Protein AF-A0A921LMD3-F1 (afdb_monomer_lite)

Sequence (130 aa):
INRGDYKKSENEITEALKAGKYVYDTGRVIYENDSPRPSNIIRKYIIDKNTNILKMDNIKGSVDLLNDLEVNSADKDGLLKEIDDMKQAGNEVSVTSVLNRYDKDNNLVSQTVGIRNETTGKKVYRDFTI

Structure (mmCIF, N/CA/C/O backbone):
data_AF-A0A921LMD3-F1
#
_entry.id   AF-A0A921LMD3-F1
#
loop_
_atom_site.group_PDB
_atom_site.id
_atom_site.type_symbol
_atom_site.label_atom_id
_atom_site.label_alt_id
_atom_site.label_comp_id
_atom_site.label_asym_id
_atom_site.label_entity_id
_atom_site.label_seq_id
_atom_site.pdbx_PDB_ins_code
_atom_site.Cartn_x
_atom_site.Cartn_y
_atom_site.Cartn_z
_atom_site.occupancy
_atom_site.B_iso_or_equiv
_atom_site.auth_seq_id
_atom_site.auth_comp_id
_atom_site.auth_asym_id
_atom_site.auth_atom_id
_atom_site.pdbx_PDB_model_num
ATOM 1 N N . ILE A 1 1 ? -13.262 1.585 -1.195 1.00 64.50 1 ILE A N 1
ATOM 2 C CA . ILE A 1 1 ? -12.127 1.550 -2.142 1.00 64.50 1 ILE A CA 1
ATOM 3 C C . ILE A 1 1 ? -11.166 2.667 -1.783 1.00 64.50 1 ILE A C 1
ATOM 5 O O . ILE A 1 1 ? -11.517 3.834 -1.956 1.00 64.50 1 ILE A O 1
ATOM 9 N N . ASN A 1 2 ? -9.988 2.311 -1.273 1.00 71.38 2 ASN A N 1
ATOM 10 C CA . ASN A 1 2 ? -8.856 3.203 -1.029 1.00 71.38 2 ASN A CA 1
ATOM 11 C C . ASN A 1 2 ? -8.285 3.743 -2.350 1.00 71.38 2 ASN A C 1
ATOM 13 O O . ASN A 1 2 ? -7.234 3.334 -2.832 1.00 71.38 2 ASN A O 1
ATOM 17 N N . ARG A 1 3 ? -9.012 4.682 -2.968 1.00 81.38 3 ARG A N 1
ATOM 18 C CA . ARG A 1 3 ? -8.673 5.242 -4.289 1.00 81.38 3 ARG A CA 1
ATOM 19 C C . ARG A 1 3 ? -7.307 5.937 -4.315 1.00 81.38 3 ARG A C 1
ATOM 21 O O . ARG A 1 3 ? -6.704 6.016 -5.376 1.00 81.38 3 ARG A O 1
ATOM 28 N N . GLY A 1 4 ? -6.832 6.430 -3.168 1.00 89.25 4 GLY A N 1
ATOM 29 C CA . GLY A 1 4 ? -5.582 7.183 -3.059 1.00 89.25 4 GLY A CA 1
ATOM 30 C C . GLY A 1 4 ? -4.352 6.376 -3.476 1.00 89.25 4 GLY A C 1
ATOM 31 O O . GLY A 1 4 ? -3.637 6.793 -4.3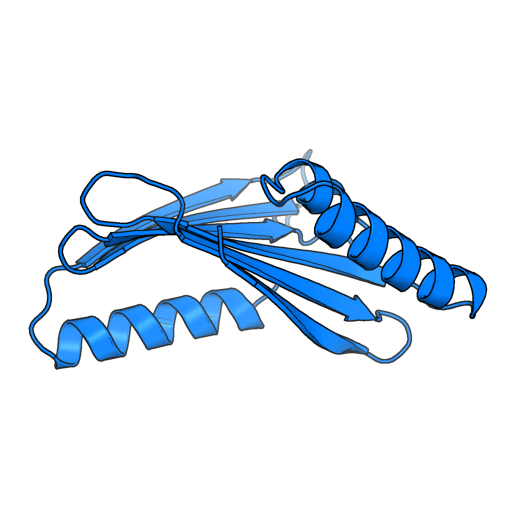82 1.00 89.25 4 GLY A O 1
ATOM 32 N N . ASP A 1 5 ? -4.120 5.212 -2.866 1.00 93.50 5 ASP A N 1
ATOM 33 C CA . ASP A 1 5 ? -2.915 4.417 -3.166 1.00 93.50 5 ASP A CA 1
ATOM 34 C C . ASP A 1 5 ? -3.007 3.728 -4.515 1.00 93.50 5 ASP A C 1
ATOM 36 O O . ASP A 1 5 ? -2.016 3.658 -5.241 1.00 93.50 5 ASP A O 1
ATOM 40 N N . TYR A 1 6 ? -4.214 3.306 -4.901 1.00 93.31 6 TYR A N 1
ATOM 41 C CA . TYR A 1 6 ? -4.443 2.831 -6.256 1.00 93.31 6 TYR A CA 1
ATOM 42 C C . TYR A 1 6 ? -4.037 3.904 -7.272 1.00 93.31 6 TYR A C 1
ATOM 44 O O . TYR A 1 6 ? -3.242 3.626 -8.169 1.00 93.31 6 TYR A O 1
ATOM 52 N N . LYS A 1 7 ? -4.470 5.159 -7.079 1.00 94.81 7 LYS A N 1
ATOM 53 C CA . LYS A 1 7 ? -4.096 6.263 -7.968 1.00 94.81 7 LYS A CA 1
ATOM 54 C C . LYS A 1 7 ? -2.594 6.551 -7.957 1.00 94.81 7 LYS A C 1
ATOM 56 O O . LYS A 1 7 ? -2.024 6.820 -9.010 1.00 94.81 7 LYS A O 1
ATOM 61 N N . LYS A 1 8 ? -1.934 6.457 -6.800 1.00 95.00 8 LYS A N 1
ATOM 62 C CA . LYS A 1 8 ? -0.469 6.573 -6.718 1.00 95.00 8 LYS A CA 1
ATOM 63 C C . LYS A 1 8 ? 0.229 5.508 -7.567 1.00 95.00 8 LYS A C 1
ATOM 65 O O . LYS A 1 8 ? 1.112 5.862 -8.340 1.00 95.00 8 LYS A O 1
ATOM 70 N N . SER A 1 9 ? -0.213 4.249 -7.492 1.00 96.00 9 SER A N 1
ATOM 71 C CA . SER A 1 9 ? 0.345 3.177 -8.332 1.00 96.00 9 SER A CA 1
ATOM 72 C C . SER A 1 9 ? 0.074 3.389 -9.830 1.00 96.00 9 SER A C 1
ATOM 74 O O . SER A 1 9 ? 0.964 3.165 -10.643 1.00 96.00 9 SER A O 1
ATOM 76 N N . GLU A 1 10 ? -1.102 3.905 -10.219 1.00 96.81 10 GLU A N 1
ATOM 77 C CA . GLU A 1 10 ? -1.367 4.280 -11.620 1.00 96.81 10 GLU A CA 1
ATOM 78 C C . GLU A 1 10 ? -0.430 5.385 -12.116 1.00 96.81 10 GLU A C 1
ATOM 80 O O . GLU A 1 10 ? 0.051 5.330 -13.248 1.00 96.81 10 GLU A O 1
ATOM 85 N N . ASN A 1 11 ? -0.181 6.399 -11.283 1.00 97.75 11 ASN A N 1
ATOM 86 C CA . ASN A 1 11 ? 0.707 7.501 -11.637 1.00 97.75 11 ASN A CA 1
ATOM 87 C C . ASN A 1 11 ? 2.152 7.006 -11.787 1.00 97.75 11 ASN A C 1
ATOM 89 O O . ASN A 1 11 ? 2.808 7.363 -12.758 1.00 97.75 11 ASN A O 1
ATOM 93 N N . GLU A 1 12 ? 2.623 6.137 -10.889 1.00 97.69 12 GLU A N 1
ATOM 94 C CA . GLU A 1 12 ? 3.948 5.514 -10.994 1.00 97.69 12 GLU A CA 1
ATOM 95 C C . GLU A 1 12 ? 4.108 4.717 -12.299 1.00 97.69 12 GLU A C 1
ATOM 97 O O . GLU A 1 12 ? 5.088 4.898 -13.022 1.00 97.69 12 GLU A O 1
ATOM 102 N N . ILE A 1 13 ? 3.114 3.892 -12.641 1.00 98.00 13 ILE A N 1
ATOM 103 C CA . ILE A 1 13 ? 3.076 3.151 -13.910 1.00 98.00 13 ILE A CA 1
ATOM 104 C C . ILE A 1 13 ? 3.090 4.109 -15.107 1.00 98.00 13 ILE A C 1
ATOM 106 O O . ILE A 1 13 ? 3.819 3.889 -16.072 1.00 98.00 13 ILE A O 1
ATOM 110 N N . THR A 1 14 ? 2.311 5.189 -15.042 1.00 98.25 14 THR A N 1
ATOM 111 C CA . THR A 1 14 ? 2.229 6.188 -16.116 1.00 98.25 14 THR A CA 1
ATOM 112 C C . THR A 1 14 ? 3.579 6.860 -16.357 1.00 98.25 14 THR A C 1
ATOM 114 O O . THR A 1 14 ? 4.010 6.974 -17.503 1.00 98.25 14 THR A O 1
ATOM 117 N N . GLU A 1 15 ? 4.270 7.280 -15.296 1.00 98.31 15 GLU A N 1
ATOM 118 C CA . GLU A 1 15 ? 5.599 7.889 -15.412 1.00 98.31 15 GLU A CA 1
ATOM 119 C C . GLU A 1 15 ? 6.649 6.887 -15.915 1.00 98.31 15 GLU A C 1
ATOM 121 O O . GLU A 1 15 ? 7.495 7.244 -16.735 1.00 98.31 15 GLU A O 1
ATOM 126 N N . ALA A 1 16 ? 6.561 5.613 -15.518 1.00 98.06 16 ALA A N 1
ATOM 127 C CA . ALA A 1 16 ? 7.428 4.564 -16.051 1.00 98.06 16 ALA A CA 1
ATOM 128 C C . ALA A 1 16 ? 7.232 4.356 -17.563 1.00 98.06 16 ALA A C 1
ATOM 130 O O . ALA A 1 16 ? 8.212 4.317 -18.309 1.00 98.06 16 ALA A O 1
ATOM 131 N N . LEU A 1 17 ? 5.982 4.288 -18.030 1.00 98.00 17 LEU A N 1
ATOM 132 C CA . LEU A 1 17 ? 5.668 4.173 -19.458 1.00 98.00 17 LEU A CA 1
ATOM 133 C C . LEU A 1 17 ? 6.163 5.391 -20.252 1.00 98.00 17 LEU A C 1
ATOM 135 O O . LEU A 1 17 ? 6.753 5.224 -21.318 1.00 98.00 17 LEU A O 1
ATOM 139 N N . LYS A 1 18 ? 5.993 6.614 -19.724 1.00 98.31 18 LYS A N 1
ATOM 140 C CA . LYS A 1 18 ? 6.532 7.845 -20.339 1.00 98.31 18 LYS A CA 1
ATOM 141 C C . LYS A 1 18 ? 8.056 7.827 -20.458 1.00 98.31 18 LYS A C 1
ATOM 143 O O . LYS A 1 18 ? 8.595 8.364 -21.420 1.00 98.31 18 LYS A O 1
ATOM 148 N N . ALA A 1 19 ? 8.741 7.198 -19.505 1.00 98.00 19 ALA A N 1
ATOM 149 C CA . ALA A 1 19 ? 10.187 7.003 -19.531 1.00 98.00 19 ALA A CA 1
ATOM 150 C C . ALA A 1 19 ? 10.642 5.848 -20.453 1.00 98.00 19 ALA A C 1
ATOM 152 O O . ALA A 1 19 ? 11.829 5.531 -20.479 1.00 98.00 19 ALA A O 1
ATOM 153 N N . GLY A 1 20 ? 9.729 5.208 -21.195 1.00 98.00 20 GLY A N 1
ATOM 154 C CA . GLY A 1 20 ? 10.044 4.119 -22.125 1.00 98.00 20 GLY A CA 1
ATOM 155 C C . GLY A 1 20 ? 10.303 2.767 -21.454 1.00 98.00 20 GLY A C 1
ATOM 156 O O . GLY A 1 20 ? 10.903 1.888 -22.072 1.00 98.00 20 GLY A O 1
ATOM 157 N N . LYS A 1 21 ? 9.880 2.596 -20.196 1.00 98.00 21 LYS A N 1
ATOM 158 C CA . LYS A 1 21 ? 10.071 1.356 -19.432 1.00 98.00 21 LYS A CA 1
ATOM 159 C C . LYS A 1 21 ? 9.046 0.294 -19.802 1.00 98.00 21 LYS A C 1
ATOM 161 O O . LYS A 1 21 ? 7.919 0.604 -20.194 1.00 98.00 21 LYS A O 1
ATOM 166 N N . TYR A 1 22 ? 9.409 -0.967 -19.588 1.00 96.56 22 TYR A N 1
ATOM 167 C CA . TYR A 1 22 ? 8.476 -2.078 -19.753 1.00 96.56 22 TYR A CA 1
ATOM 168 C C . TYR A 1 22 ? 7.660 -2.274 -18.480 1.00 96.56 22 TYR A C 1
ATOM 170 O O . TYR A 1 22 ? 8.223 -2.432 -17.392 1.00 96.56 22 TYR A O 1
ATOM 178 N N . VAL A 1 23 ? 6.332 -2.296 -18.633 1.00 98.00 23 VAL A N 1
ATOM 179 C CA . VAL A 1 23 ? 5.394 -2.477 -17.524 1.00 98.00 23 VAL A CA 1
ATOM 180 C C . VAL A 1 23 ? 4.506 -3.696 -17.744 1.00 98.00 23 VAL A C 1
ATOM 182 O O . VAL A 1 23 ? 3.911 -3.861 -18.806 1.00 98.00 23 VAL A O 1
ATOM 185 N N . TYR A 1 24 ? 4.380 -4.518 -16.705 1.00 97.81 24 TYR A N 1
ATOM 186 C CA . TYR A 1 24 ? 3.331 -5.528 -16.570 1.00 97.81 24 TYR A CA 1
ATOM 187 C C . TYR A 1 24 ? 2.459 -5.169 -15.369 1.00 97.81 24 TYR A C 1
ATOM 189 O O . TYR A 1 24 ? 2.997 -4.839 -14.317 1.00 97.81 24 TYR A O 1
ATOM 197 N N . ASP A 1 25 ? 1.138 -5.243 -15.499 1.00 97.81 25 ASP A N 1
ATOM 198 C CA . ASP A 1 25 ? 0.195 -4.893 -14.435 1.00 97.81 25 ASP A CA 1
ATOM 199 C C . ASP A 1 25 ? -0.940 -5.914 -14.377 1.00 97.81 25 ASP A C 1
ATOM 201 O O . ASP A 1 25 ? -1.539 -6.276 -15.391 1.00 97.81 25 ASP A O 1
ATOM 205 N N . THR A 1 26 ? -1.225 -6.402 -13.178 1.00 97.19 26 THR A N 1
ATOM 206 C CA . THR A 1 26 ? -2.312 -7.333 -12.906 1.00 97.19 26 THR A CA 1
ATOM 207 C C . THR A 1 26 ? -2.905 -7.037 -11.538 1.00 97.19 26 THR A C 1
ATOM 209 O O . THR A 1 26 ? -2.232 -6.545 -10.632 1.00 97.19 26 THR A O 1
ATOM 212 N N . GLY A 1 27 ? -4.183 -7.343 -11.356 1.00 95.00 27 GLY A N 1
ATOM 213 C CA . GLY A 1 27 ? -4.855 -7.098 -10.094 1.00 95.00 27 GLY A CA 1
ATOM 214 C C . GLY A 1 27 ? -5.979 -8.081 -9.841 1.00 95.00 27 GLY A C 1
ATOM 215 O O . GLY A 1 27 ? -6.629 -8.570 -10.763 1.00 95.00 27 GLY A O 1
ATOM 216 N N . ARG A 1 28 ? -6.216 -8.343 -8.562 1.00 95.19 28 ARG A N 1
ATOM 217 C CA . ARG A 1 28 ? -7.342 -9.113 -8.059 1.00 95.19 28 ARG A CA 1
ATOM 218 C C . ARG A 1 28 ? -8.177 -8.226 -7.152 1.00 95.19 28 ARG A C 1
ATOM 220 O O . ARG A 1 28 ? -7.659 -7.599 -6.230 1.00 95.19 28 ARG A O 1
ATOM 227 N N . VAL A 1 29 ? -9.476 -8.210 -7.407 1.00 94.56 29 VAL A N 1
ATOM 228 C CA . VAL A 1 29 ? -10.474 -7.566 -6.554 1.00 94.56 29 VAL A CA 1
ATOM 229 C C . VAL A 1 29 ? -11.200 -8.666 -5.787 1.00 94.56 29 VAL A C 1
ATOM 231 O O . VAL A 1 29 ? -11.596 -9.670 -6.377 1.00 94.56 29 VAL A O 1
ATOM 234 N N . ILE A 1 30 ? -11.325 -8.504 -4.475 1.00 94.31 30 ILE A N 1
ATOM 235 C CA . ILE A 1 30 ? -11.898 -9.496 -3.567 1.00 94.31 30 ILE A CA 1
ATOM 236 C C . ILE A 1 30 ? -13.153 -8.892 -2.941 1.00 94.31 30 ILE A C 1
ATOM 238 O O . ILE A 1 30 ? -13.137 -7.756 -2.464 1.00 94.31 30 ILE A O 1
ATOM 242 N N . TYR A 1 31 ? -14.235 -9.662 -2.970 1.00 93.62 31 TYR A N 1
ATOM 243 C CA . TYR A 1 31 ? -15.517 -9.336 -2.358 1.00 93.62 31 TYR A CA 1
ATOM 244 C C . TYR A 1 31 ? -15.797 -10.368 -1.271 1.00 93.62 31 TYR A C 1
ATOM 246 O O . TYR A 1 31 ? -15.532 -11.555 -1.464 1.00 93.62 31 TYR A O 1
ATOM 254 N N . GLU A 1 32 ? -16.319 -9.910 -0.141 1.00 89.38 32 GLU A N 1
ATOM 255 C CA . GLU A 1 32 ? -16.797 -10.777 0.931 1.00 89.38 32 GLU A CA 1
ATOM 256 C C . GLU A 1 32 ? -18.318 -10.822 0.910 1.00 89.38 32 GLU A C 1
ATOM 258 O O . GLU A 1 32 ? -18.976 -9.779 0.837 1.00 89.38 32 GLU A O 1
ATOM 263 N N . ASN A 1 33 ? -18.861 -12.039 1.003 1.00 86.94 33 ASN A N 1
ATOM 264 C CA . ASN A 1 33 ? -20.293 -12.315 0.889 1.00 86.94 33 ASN A CA 1
ATOM 265 C C . ASN A 1 33 ? -20.878 -11.715 -0.408 1.00 86.94 33 ASN A C 1
ATOM 267 O O . ASN A 1 33 ? -20.178 -11.568 -1.410 1.00 86.94 33 ASN A O 1
ATOM 271 N N . ASP A 1 34 ? -22.147 -11.311 -0.368 1.00 87.62 34 ASP A N 1
ATOM 272 C CA . ASP A 1 34 ? -22.841 -10.639 -1.472 1.00 87.62 34 ASP A CA 1
ATOM 273 C C . ASP A 1 34 ? -22.630 -9.110 -1.461 1.00 87.62 34 ASP A C 1
ATOM 275 O O . ASP A 1 34 ? -23.480 -8.339 -1.914 1.00 87.62 34 ASP A O 1
ATOM 279 N N . SER A 1 35 ? -21.510 -8.633 -0.901 1.00 87.25 35 SER A N 1
ATOM 280 C CA . SER A 1 35 ? -21.231 -7.198 -0.829 1.00 87.25 35 SER A CA 1
ATOM 281 C C . SER A 1 35 ? -21.055 -6.603 -2.233 1.00 87.25 35 SER A C 1
ATOM 283 O O . SER A 1 35 ? -20.193 -7.056 -2.988 1.00 87.25 35 SER A O 1
ATOM 285 N N . PRO A 1 36 ? -21.750 -5.500 -2.577 1.00 87.75 36 PRO A N 1
ATOM 286 C CA . PRO A 1 36 ? -21.519 -4.784 -3.833 1.00 87.75 36 PRO A CA 1
ATOM 287 C C . PRO A 1 36 ? -20.196 -3.997 -3.827 1.00 87.75 36 PRO A C 1
ATOM 289 O O . PRO A 1 36 ? -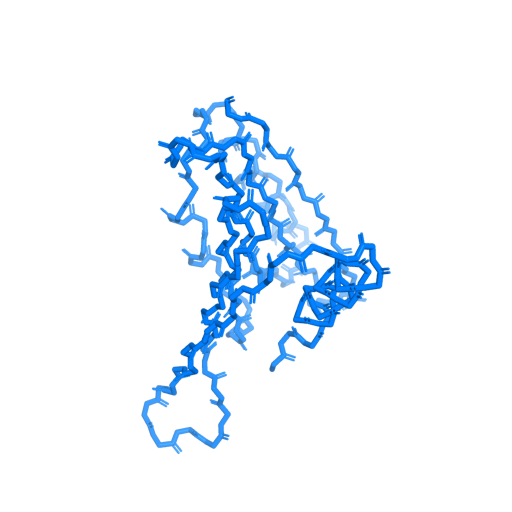19.822 -3.383 -4.828 1.00 87.75 36 PRO A O 1
ATOM 292 N N . ARG A 1 37 ? -19.493 -3.952 -2.687 1.00 89.00 37 ARG A N 1
ATOM 293 C CA . ARG A 1 37 ? -18.239 -3.218 -2.503 1.00 89.00 37 ARG A CA 1
ATOM 294 C C . ARG A 1 37 ? -17.104 -4.201 -2.207 1.00 89.00 37 ARG A C 1
ATOM 296 O O . ARG A 1 37 ? -17.272 -5.034 -1.316 1.00 89.00 37 ARG A O 1
ATOM 303 N N . PRO A 1 38 ? -15.946 -4.088 -2.879 1.00 92.31 38 PRO A N 1
ATOM 304 C CA . PRO A 1 38 ? -14.845 -5.005 -2.624 1.00 92.31 38 PRO A CA 1
ATOM 305 C C . PRO A 1 38 ? -14.249 -4.763 -1.240 1.00 92.31 38 PRO A C 1
ATOM 307 O O . PRO A 1 38 ? -13.996 -3.605 -0.878 1.00 92.31 38 PRO A O 1
ATOM 310 N N . SER A 1 39 ? -13.993 -5.841 -0.500 1.00 93.19 39 SER A N 1
ATOM 311 C CA . SER A 1 39 ? -13.296 -5.787 0.785 1.00 93.19 39 SER A CA 1
ATOM 312 C C . SER A 1 39 ? -11.814 -5.509 0.570 1.00 93.19 39 SER A C 1
ATOM 314 O O . SER A 1 39 ? -11.267 -4.606 1.191 1.00 93.19 39 SER A O 1
ATOM 316 N N . ASN A 1 40 ? -11.198 -6.167 -0.413 1.00 94.44 40 ASN A N 1
ATOM 317 C CA . ASN A 1 40 ? -9.760 -6.085 -0.642 1.00 94.44 40 ASN A CA 1
ATOM 318 C C . ASN A 1 40 ? -9.408 -5.928 -2.124 1.00 94.44 40 ASN A C 1
ATOM 320 O O . ASN A 1 40 ? -10.133 -6.370 -3.021 1.00 94.44 40 ASN A O 1
ATOM 324 N N . ILE A 1 41 ? -8.271 -5.292 -2.396 1.00 95.31 41 ILE A N 1
ATOM 325 C CA . ILE A 1 41 ? -7.672 -5.227 -3.733 1.00 95.31 41 ILE A CA 1
ATOM 326 C C . ILE A 1 41 ? -6.188 -5.553 -3.608 1.00 95.31 41 ILE A C 1
ATOM 328 O O . ILE A 1 41 ? -5.485 -4.952 -2.801 1.00 95.31 41 ILE A O 1
ATOM 332 N N . ILE A 1 42 ? -5.706 -6.467 -4.443 1.00 96.56 42 ILE A N 1
ATOM 333 C CA . ILE A 1 42 ? -4.290 -6.819 -4.549 1.00 96.56 42 ILE A CA 1
ATOM 334 C C . ILE A 1 42 ? -3.852 -6.496 -5.973 1.00 96.56 42 ILE A C 1
ATOM 336 O O . ILE A 1 42 ? -4.366 -7.089 -6.917 1.00 96.56 42 ILE A O 1
ATOM 340 N N . ARG A 1 43 ? -2.920 -5.562 -6.146 1.00 97.19 43 ARG A N 1
ATOM 341 C CA . ARG A 1 43 ? -2.341 -5.190 -7.442 1.00 97.19 43 ARG A CA 1
ATOM 342 C C . ARG A 1 43 ? -0.873 -5.584 -7.465 1.00 97.19 43 ARG A C 1
ATOM 344 O O . ARG A 1 43 ? -0.131 -5.232 -6.555 1.00 97.19 43 ARG A O 1
ATOM 351 N N . LYS A 1 44 ? -0.450 -6.276 -8.514 1.00 98.25 44 LYS A N 1
ATOM 352 C CA . LYS A 1 44 ? 0.951 -6.568 -8.802 1.00 98.25 44 LYS A CA 1
ATOM 353 C C . LYS A 1 44 ? 1.341 -5.841 -10.079 1.00 98.25 44 LYS A C 1
ATOM 355 O O . LYS A 1 44 ? 0.752 -6.095 -11.125 1.00 98.25 44 LYS A O 1
ATOM 360 N N . TYR A 1 45 ? 2.364 -5.001 -10.003 1.00 98.38 45 TYR A N 1
ATOM 361 C CA . TYR A 1 45 ? 2.922 -4.329 -11.169 1.00 98.38 45 TYR A CA 1
ATOM 362 C C . TYR A 1 45 ? 4.443 -4.443 -11.193 1.00 98.38 45 TYR A C 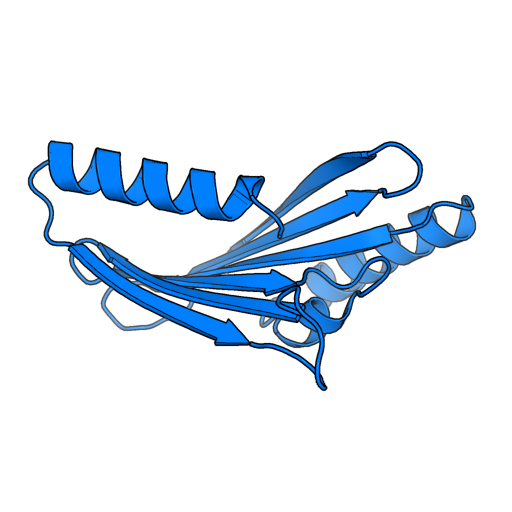1
ATOM 364 O O . TYR A 1 45 ? 5.107 -4.375 -10.161 1.00 98.38 45 TYR A O 1
ATOM 372 N N . ILE A 1 46 ? 4.998 -4.658 -12.380 1.00 98.19 46 ILE A N 1
ATOM 373 C CA . ILE A 1 46 ? 6.427 -4.863 -12.611 1.00 98.19 46 ILE A CA 1
ATOM 374 C C . ILE A 1 46 ? 6.916 -3.737 -13.510 1.00 98.19 46 ILE A C 1
ATOM 376 O O . ILE A 1 46 ? 6.332 -3.527 -14.569 1.00 98.19 46 ILE A O 1
ATOM 380 N N . ILE A 1 47 ? 7.980 -3.045 -13.103 1.00 97.94 47 ILE A N 1
ATOM 381 C CA . ILE A 1 47 ? 8.625 -1.974 -13.875 1.00 97.94 47 ILE A CA 1
ATOM 382 C C . ILE A 1 47 ? 10.099 -2.345 -14.046 1.00 97.94 47 ILE A C 1
ATOM 384 O O . ILE A 1 47 ? 10.831 -2.412 -13.057 1.00 97.94 47 ILE A O 1
ATOM 388 N N . ASP A 1 48 ? 10.533 -2.607 -15.283 1.00 93.94 48 ASP A N 1
ATOM 389 C CA . ASP A 1 48 ? 11.907 -3.035 -15.613 1.00 93.94 48 ASP A CA 1
ATOM 390 C C . ASP A 1 48 ? 12.441 -4.134 -14.671 1.00 93.94 48 ASP A C 1
ATOM 392 O O . ASP A 1 48 ? 13.553 -4.055 -14.152 1.00 93.94 48 ASP A O 1
ATOM 396 N N . LYS A 1 49 ? 11.621 -5.172 -14.455 1.00 95.06 49 LYS A N 1
ATOM 397 C CA . LYS A 1 49 ? 11.862 -6.341 -13.578 1.00 95.06 49 LYS A CA 1
ATOM 398 C C . LYS A 1 49 ? 11.697 -6.113 -12.072 1.00 95.06 49 LYS A C 1
ATOM 400 O O . LYS A 1 49 ? 11.571 -7.100 -11.357 1.00 95.06 49 LYS A O 1
ATOM 405 N N . ASN A 1 50 ? 11.612 -4.875 -11.589 1.00 97.25 50 ASN A N 1
ATOM 406 C CA . ASN A 1 50 ? 11.304 -4.621 -10.179 1.00 97.25 50 ASN A CA 1
ATOM 407 C C . ASN A 1 50 ? 9.818 -4.870 -9.928 1.00 97.25 50 ASN A C 1
ATOM 409 O O . ASN A 1 50 ? 8.963 -4.269 -10.589 1.00 97.25 50 ASN A O 1
ATOM 413 N N . THR A 1 51 ? 9.511 -5.768 -8.996 1.00 98.38 51 THR A N 1
ATOM 414 C CA . THR A 1 51 ? 8.133 -6.159 -8.690 1.00 98.38 51 THR A CA 1
ATOM 415 C C . THR A 1 51 ? 7.581 -5.294 -7.568 1.00 98.38 51 THR A C 1
ATOM 417 O O . THR A 1 51 ? 8.237 -5.059 -6.564 1.00 98.38 51 THR A O 1
ATOM 420 N N . ASN A 1 52 ? 6.340 -4.848 -7.710 1.00 98.38 52 ASN A N 1
ATOM 421 C CA . ASN A 1 52 ? 5.618 -4.106 -6.690 1.00 98.38 52 ASN A CA 1
ATOM 422 C C . ASN A 1 52 ? 4.295 -4.820 -6.419 1.00 98.38 52 ASN A C 1
ATOM 424 O O . ASN A 1 52 ? 3.581 -5.181 -7.359 1.00 98.38 52 ASN A O 1
ATOM 428 N N . ILE A 1 53 ? 3.968 -5.029 -5.147 1.00 98.25 53 ILE A N 1
ATOM 429 C CA . ILE A 1 53 ? 2.712 -5.642 -4.709 1.00 98.25 53 ILE A CA 1
ATOM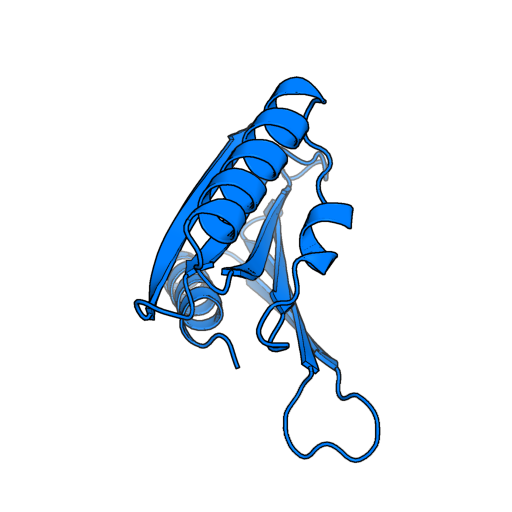 430 C C . ILE A 1 53 ? 2.016 -4.664 -3.770 1.00 98.25 53 ILE A C 1
ATOM 432 O O . ILE A 1 53 ? 2.453 -4.454 -2.644 1.00 98.25 53 ILE A O 1
ATOM 436 N N . LEU A 1 54 ? 0.921 -4.071 -4.237 1.00 97.94 54 LEU A N 1
ATOM 437 C CA . LEU A 1 54 ? 0.054 -3.200 -3.455 1.00 97.94 54 LEU A CA 1
ATOM 438 C C . LEU A 1 54 ? -1.156 -3.998 -2.968 1.00 97.94 54 LEU A C 1
ATOM 440 O O . LEU A 1 54 ? -2.011 -4.382 -3.769 1.00 97.94 54 LEU A O 1
ATOM 444 N N . LYS A 1 55 ? -1.257 -4.198 -1.658 1.00 97.44 55 LYS A N 1
ATOM 445 C CA . LYS A 1 55 ? -2.465 -4.692 -0.993 1.00 97.44 55 LYS A CA 1
ATOM 446 C C . LYS A 1 55 ? -3.228 -3.504 -0.418 1.00 97.44 55 LYS A C 1
ATOM 448 O O . LYS A 1 55 ? -2.629 -2.609 0.172 1.00 97.44 55 LYS A O 1
ATOM 453 N N . MET A 1 56 ? -4.538 -3.473 -0.612 1.00 96.38 56 MET A N 1
ATOM 454 C CA . MET A 1 56 ? -5.428 -2.448 -0.073 1.00 96.38 56 MET A CA 1
ATOM 455 C C . MET A 1 56 ? -6.609 -3.100 0.618 1.00 96.38 56 MET A C 1
ATOM 457 O O . MET A 1 56 ? -7.288 -3.933 0.013 1.00 96.38 56 MET A O 1
ATOM 461 N N . ASP A 1 57 ? -6.885 -2.614 1.819 1.00 95.62 57 ASP A N 1
ATOM 462 C CA . ASP A 1 57 ? -8.024 -3.006 2.633 1.00 95.62 57 ASP A CA 1
ATOM 463 C C . ASP A 1 57 ? -9.057 -1.864 2.651 1.00 95.62 57 ASP A C 1
ATOM 465 O O . ASP A 1 57 ? -8.729 -0.671 2.764 1.00 95.62 57 ASP A O 1
ATOM 469 N N . ASN A 1 58 ? -10.319 -2.224 2.432 1.00 92.75 58 ASN A N 1
ATOM 470 C CA . ASN A 1 58 ? -11.468 -1.322 2.440 1.00 92.75 58 ASN A CA 1
ATOM 471 C C . ASN A 1 58 ? -12.369 -1.513 3.662 1.00 92.75 58 ASN A C 1
ATOM 473 O O . ASN A 1 58 ? -13.414 -0.855 3.729 1.00 92.75 58 ASN A O 1
ATOM 477 N N . ILE A 1 59 ? -11.995 -2.389 4.590 1.00 92.38 59 ILE A N 1
ATOM 478 C CA . ILE A 1 59 ? -12.692 -2.613 5.848 1.00 92.38 59 ILE A CA 1
ATOM 479 C C . ILE A 1 59 ? -12.264 -1.518 6.827 1.00 92.38 59 ILE A C 1
ATOM 481 O O . ILE A 1 59 ? -11.097 -1.362 7.182 1.00 92.38 59 ILE A O 1
ATOM 485 N N . LYS A 1 60 ? -13.234 -0.705 7.241 1.00 92.25 60 LYS A N 1
ATOM 486 C CA . LYS A 1 60 ? -13.010 0.380 8.196 1.00 92.25 60 LYS A CA 1
ATOM 487 C C . LYS A 1 60 ? -12.653 -0.205 9.568 1.00 92.25 60 LYS A C 1
ATOM 489 O O . LYS A 1 60 ? -13.310 -1.13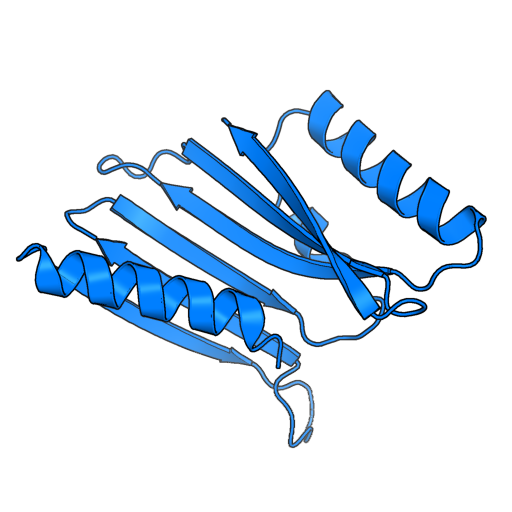9 10.016 1.00 92.25 60 LYS A O 1
ATOM 494 N N . GLY A 1 61 ? -11.626 0.342 10.213 1.00 94.31 61 GLY A N 1
ATOM 495 C CA . GLY A 1 61 ? -11.109 -0.127 11.500 1.00 94.31 61 GLY A CA 1
ATOM 496 C C . GLY A 1 61 ? -10.218 -1.371 11.411 1.00 94.31 61 GLY A C 1
ATOM 497 O O . GLY A 1 61 ? -9.684 -1.801 12.432 1.00 94.31 61 GLY A O 1
ATOM 498 N N . SER A 1 62 ? -10.043 -1.948 10.217 1.00 95.38 62 SER A N 1
ATOM 499 C CA . SER A 1 62 ? -9.185 -3.117 10.028 1.00 95.38 62 SER A CA 1
ATOM 500 C C . SER A 1 62 ? -7.714 -2.747 10.161 1.00 95.38 62 SER A C 1
ATOM 502 O O . SER A 1 62 ? -7.271 -1.707 9.668 1.00 95.38 62 SER A O 1
ATOM 504 N N . VAL A 1 63 ? -6.945 -3.623 10.803 1.00 96.56 63 VAL A N 1
ATOM 505 C CA . VAL A 1 63 ? -5.480 -3.547 10.876 1.00 96.56 63 VAL A CA 1
ATOM 506 C C . VAL A 1 63 ? -4.815 -4.817 10.334 1.00 96.56 63 VAL A C 1
ATOM 508 O O . VAL A 1 63 ? -3.620 -5.022 10.531 1.00 96.56 63 VAL A O 1
ATOM 511 N N . ASP A 1 64 ? -5.567 -5.664 9.628 1.00 95.75 64 ASP A N 1
ATOM 512 C CA . ASP A 1 64 ? -5.152 -7.030 9.280 1.00 95.75 64 ASP A CA 1
ATOM 513 C C . ASP A 1 64 ? -3.930 -7.078 8.361 1.00 95.75 64 ASP A C 1
ATOM 515 O O . ASP A 1 64 ? -3.124 -8.006 8.440 1.00 95.75 64 ASP A O 1
ATOM 519 N N . LEU A 1 65 ? -3.733 -6.041 7.542 1.00 96.56 65 LEU A N 1
ATOM 520 C CA . LEU A 1 65 ? -2.558 -5.919 6.679 1.00 96.56 65 LEU A CA 1
ATOM 521 C C . LEU A 1 65 ? -1.230 -5.839 7.455 1.00 96.56 65 LEU A C 1
ATOM 523 O O . LEU A 1 65 ? -0.179 -6.074 6.866 1.00 96.56 65 LEU A O 1
ATOM 527 N N . LEU A 1 66 ? -1.237 -5.557 8.764 1.00 95.50 66 LEU A N 1
ATOM 528 C CA . LEU A 1 66 ? -0.020 -5.609 9.590 1.00 95.50 66 LEU A CA 1
ATOM 529 C C . LEU A 1 66 ? 0.563 -7.024 9.704 1.00 95.50 66 LEU A C 1
ATOM 531 O O . LEU A 1 66 ? 1.752 -7.184 9.993 1.00 95.50 66 LEU A O 1
ATOM 535 N N . ASN A 1 67 ? -0.254 -8.054 9.467 1.00 93.69 67 ASN A N 1
ATOM 536 C CA . ASN A 1 67 ? 0.203 -9.441 9.450 1.00 93.69 67 ASN A CA 1
ATOM 537 C C . ASN A 1 67 ? 1.129 -9.736 8.260 1.00 93.69 67 ASN A C 1
ATOM 539 O O . ASN A 1 67 ? 1.929 -10.662 8.341 1.00 93.69 67 ASN A O 1
ATOM 543 N N . ASP A 1 68 ? 1.066 -8.925 7.200 1.00 91.06 68 ASP A N 1
ATOM 544 C CA . ASP A 1 68 ? 1.896 -9.052 5.997 1.00 91.06 68 ASP A CA 1
ATOM 545 C C . ASP A 1 68 ? 3.250 -8.321 6.101 1.00 91.06 68 ASP A C 1
ATOM 547 O O . ASP A 1 68 ? 3.989 -8.226 5.116 1.00 91.06 68 ASP A O 1
ATOM 551 N N . LEU A 1 69 ? 3.567 -7.740 7.262 1.00 95.00 69 LEU A N 1
ATOM 552 C CA . LEU A 1 69 ? 4.834 -7.043 7.468 1.00 95.00 69 LEU A CA 1
ATOM 553 C C . LEU A 1 69 ? 5.964 -8.030 7.760 1.00 95.00 69 LEU A C 1
ATOM 555 O O . LEU A 1 69 ? 5.896 -8.803 8.718 1.00 95.00 69 LEU A O 1
ATOM 559 N N . GLU A 1 70 ? 7.020 -7.920 6.962 1.00 95.12 70 GLU A N 1
ATOM 560 C CA . GLU A 1 70 ? 8.270 -8.682 7.033 1.00 95.12 70 GLU A CA 1
ATOM 561 C C . GLU A 1 70 ? 9.428 -7.823 7.586 1.00 95.12 70 GLU A C 1
ATOM 563 O O . GLU A 1 70 ? 10.599 -8.160 7.442 1.00 95.12 70 GLU A O 1
ATOM 568 N N . VAL A 1 71 ? 9.105 -6.697 8.230 1.00 93.69 71 VAL A N 1
ATOM 569 C CA . VAL A 1 71 ? 10.076 -5.800 8.876 1.00 93.69 71 VAL A CA 1
ATOM 570 C C . VAL A 1 71 ? 10.638 -6.406 10.166 1.00 93.69 71 VAL A C 1
ATOM 572 O O . VAL A 1 71 ? 10.057 -7.324 10.752 1.00 93.69 71 VAL A O 1
ATOM 575 N N . ASN A 1 72 ? 11.762 -5.865 10.644 1.00 94.50 72 ASN A N 1
ATOM 576 C CA . ASN A 1 72 ? 12.337 -6.282 11.923 1.00 94.50 72 ASN A CA 1
ATOM 577 C C . ASN A 1 72 ? 11.361 -6.038 13.097 1.00 94.50 72 ASN A C 1
ATOM 579 O O . ASN A 1 72 ? 10.435 -5.227 13.018 1.00 94.50 72 ASN A O 1
ATOM 583 N N . SER A 1 73 ? 11.575 -6.741 14.213 1.00 93.94 73 SER A N 1
ATOM 584 C CA . SER A 1 73 ? 10.660 -6.687 15.359 1.00 93.94 73 SER A CA 1
ATOM 585 C C . SER A 1 73 ? 10.533 -5.289 15.963 1.00 93.94 73 SER A C 1
ATOM 587 O O . SER A 1 73 ? 9.436 -4.905 16.341 1.00 93.94 73 SER A O 1
ATOM 589 N N . ALA A 1 74 ? 11.614 -4.506 16.011 1.00 95.06 74 ALA A N 1
ATOM 590 C CA . ALA A 1 74 ? 11.585 -3.165 16.590 1.00 95.06 74 ALA A CA 1
ATOM 591 C C . ALA A 1 74 ? 10.693 -2.209 15.780 1.00 95.06 74 ALA A C 1
ATOM 593 O O . ALA A 1 74 ? 9.893 -1.474 16.359 1.00 95.06 74 ALA A O 1
ATOM 594 N N . ASP A 1 75 ? 10.785 -2.260 14.452 1.00 96.31 75 ASP A N 1
ATOM 595 C CA . ASP A 1 75 ? 9.942 -1.479 13.547 1.00 96.31 75 ASP A CA 1
ATOM 596 C C . ASP A 1 75 ? 8.473 -1.900 13.643 1.00 96.31 75 ASP A C 1
ATOM 598 O O . ASP A 1 75 ? 7.575 -1.053 13.712 1.00 96.31 75 ASP A O 1
ATOM 602 N N . LYS A 1 76 ? 8.222 -3.213 13.705 1.00 95.12 76 LYS A N 1
ATOM 603 C CA . LYS A 1 76 ? 6.871 -3.758 13.867 1.00 95.12 76 LYS A CA 1
ATOM 604 C C . LYS A 1 76 ? 6.252 -3.345 15.203 1.00 95.12 76 LYS A C 1
ATOM 606 O O . LYS A 1 76 ? 5.123 -2.858 15.219 1.00 95.12 76 LYS A O 1
ATOM 611 N N . ASP A 1 77 ? 6.991 -3.489 16.299 1.00 95.94 77 ASP A N 1
ATOM 612 C CA . ASP A 1 77 ? 6.546 -3.122 17.645 1.00 95.94 77 ASP A CA 1
ATOM 613 C C . ASP A 1 77 ? 6.307 -1.611 17.755 1.00 95.94 77 ASP A C 1
ATOM 615 O O . ASP A 1 77 ? 5.313 -1.177 18.340 1.00 95.94 77 ASP A O 1
ATOM 619 N N . GLY A 1 78 ? 7.173 -0.799 17.140 1.00 96.88 78 GLY A N 1
ATOM 620 C CA . GLY A 1 78 ? 7.007 0.651 17.067 1.00 96.88 78 GLY A CA 1
ATOM 621 C C . GLY A 1 78 ? 5.721 1.059 16.346 1.00 96.88 78 GLY A C 1
ATOM 622 O O . GLY A 1 78 ? 4.969 1.898 16.847 1.00 96.88 78 GLY A O 1
ATOM 623 N N . LEU A 1 79 ? 5.430 0.431 15.205 1.00 97.12 79 LEU A N 1
ATOM 624 C CA . LEU A 1 79 ? 4.201 0.670 14.448 1.00 97.12 79 LEU A CA 1
ATOM 625 C C . LEU A 1 79 ? 2.945 0.224 15.210 1.00 97.12 79 LEU A C 1
ATOM 627 O O . LEU A 1 79 ? 1.947 0.947 15.226 1.00 97.12 79 LEU A O 1
ATOM 631 N N . LEU A 1 80 ? 2.985 -0.950 15.846 1.00 96.38 80 LEU A N 1
ATOM 632 C CA . LEU A 1 80 ? 1.878 -1.448 16.666 1.00 96.38 80 LEU A CA 1
ATOM 633 C C . LEU A 1 80 ? 1.589 -0.499 17.828 1.00 96.38 80 LEU A C 1
ATOM 635 O O . LEU A 1 80 ? 0.436 -0.127 18.040 1.00 96.38 80 LEU A O 1
ATOM 639 N N . LYS A 1 81 ? 2.639 -0.036 18.512 1.00 97.44 81 LYS A N 1
ATOM 640 C CA . LYS A 1 81 ? 2.513 0.942 19.590 1.00 97.44 81 LYS A CA 1
ATOM 641 C C . LYS A 1 81 ? 1.902 2.254 19.105 1.00 97.44 81 LYS A C 1
ATOM 643 O O . LYS A 1 81 ? 1.000 2.763 19.755 1.00 97.44 81 LYS A O 1
ATOM 648 N N . GLU A 1 82 ? 2.335 2.782 17.958 1.00 96.81 82 GLU A N 1
ATOM 649 C CA . GLU A 1 82 ? 1.743 3.999 17.383 1.00 96.81 82 GLU A CA 1
ATOM 650 C C . GLU A 1 82 ? 0.232 3.839 17.155 1.00 96.81 82 GLU A C 1
ATOM 652 O O . GLU A 1 82 ? -0.558 4.711 17.523 1.00 96.81 82 GLU A O 1
ATOM 657 N N . ILE A 1 83 ? -0.181 2.717 16.562 1.00 96.88 83 ILE A N 1
ATOM 658 C CA . ILE A 1 83 ? -1.594 2.431 16.291 1.00 96.88 83 ILE A CA 1
ATOM 659 C C . ILE A 1 83 ? -2.385 2.295 17.598 1.00 96.88 83 ILE A C 1
ATOM 661 O O . ILE A 1 83 ? -3.502 2.811 17.690 1.00 96.88 83 ILE A O 1
ATOM 665 N N . ASP A 1 84 ? -1.820 1.639 18.609 1.00 97.12 84 ASP A N 1
ATOM 666 C CA . ASP A 1 84 ? -2.452 1.489 19.918 1.00 97.12 84 ASP A CA 1
ATOM 667 C C . ASP A 1 84 ? -2.565 2.822 20.661 1.00 97.12 84 ASP A C 1
ATOM 669 O O . ASP A 1 84 ? -3.632 3.121 21.196 1.00 97.12 84 ASP A O 1
ATOM 673 N N . ASP A 1 85 ? -1.537 3.671 20.626 1.00 97.75 85 ASP A N 1
ATOM 674 C CA . ASP A 1 85 ? -1.570 5.017 21.206 1.00 97.75 85 ASP A CA 1
ATOM 675 C C . ASP A 1 85 ? -2.675 5.865 20.544 1.00 97.75 85 ASP A C 1
ATOM 677 O O . ASP A 1 85 ? -3.453 6.548 21.220 1.00 97.75 85 ASP A O 1
ATOM 681 N N . MET A 1 86 ? -2.824 5.774 19.216 1.00 96.25 86 MET A N 1
ATOM 682 C CA . MET A 1 86 ? -3.916 6.438 18.494 1.00 96.25 86 MET A CA 1
ATOM 683 C C . MET A 1 86 ? -5.297 5.934 18.938 1.00 96.25 86 MET A C 1
ATOM 685 O O . MET A 1 86 ? -6.212 6.748 19.113 1.00 96.25 86 MET A O 1
ATOM 689 N N . LYS A 1 87 ? -5.455 4.619 19.134 1.00 96.38 87 LYS A N 1
ATOM 690 C CA . LYS A 1 87 ? -6.704 4.011 19.623 1.00 96.38 87 LYS A CA 1
ATOM 691 C C . LYS A 1 87 ? -7.007 4.411 21.068 1.00 96.38 87 LYS A C 1
ATOM 693 O O . LYS A 1 87 ? -8.149 4.749 21.369 1.00 96.38 87 LYS A O 1
ATOM 698 N N . GLN A 1 88 ? -6.004 4.439 21.947 1.00 97.12 88 GLN A N 1
ATOM 699 C CA . GLN A 1 88 ? -6.142 4.883 23.342 1.00 97.12 88 GLN A CA 1
ATOM 700 C C . GLN A 1 88 ? -6.537 6.360 23.440 1.00 97.12 88 GLN A C 1
ATOM 702 O O . GLN A 1 88 ? -7.296 6.741 24.328 1.00 97.12 88 GLN A O 1
ATOM 707 N N . ALA A 1 89 ? -6.107 7.179 22.479 1.00 96.56 89 ALA A N 1
ATOM 708 C CA . ALA A 1 89 ? -6.570 8.555 22.322 1.00 96.56 89 ALA A CA 1
ATOM 709 C C . ALA A 1 89 ? -8.008 8.674 21.759 1.00 96.56 89 ALA A C 1
ATOM 711 O O . ALA A 1 89 ? -8.456 9.779 21.453 1.00 96.56 89 ALA A O 1
ATOM 712 N N . GLY A 1 90 ? -8.736 7.562 21.602 1.00 96.38 90 GLY A N 1
ATOM 713 C CA . GLY A 1 90 ? -10.130 7.528 21.154 1.00 96.38 90 GLY A CA 1
ATOM 714 C C . GLY A 1 90 ? -10.318 7.614 19.638 1.00 96.38 90 GLY A C 1
ATOM 715 O O . GLY A 1 90 ? -11.427 7.889 19.179 1.00 96.38 90 GLY A O 1
ATOM 716 N N . ASN A 1 91 ? -9.261 7.408 18.843 1.00 97.19 91 ASN A N 1
ATOM 717 C CA . ASN A 1 91 ? -9.372 7.425 17.385 1.00 97.19 91 ASN A CA 1
ATOM 718 C C . ASN A 1 91 ? -9.733 6.047 16.828 1.00 97.19 91 ASN A C 1
ATOM 720 O O . ASN A 1 91 ? -9.200 5.023 17.252 1.00 97.19 91 ASN A O 1
ATOM 724 N N . GLU A 1 92 ? -10.563 6.037 15.791 1.00 97.38 92 GLU A N 1
ATOM 725 C CA . GLU A 1 92 ? -10.745 4.868 14.938 1.00 97.38 92 GLU A CA 1
ATOM 726 C C . GLU A 1 92 ? -9.630 4.854 13.885 1.00 97.38 92 GLU A C 1
ATOM 728 O O . GLU A 1 92 ? -9.392 5.855 13.203 1.00 97.38 92 GLU A O 1
ATOM 733 N N . VAL A 1 93 ? -8.912 3.737 13.773 1.00 97.56 93 VAL A N 1
ATOM 734 C CA . VAL A 1 93 ? -7.708 3.618 12.941 1.00 97.56 93 VAL A CA 1
ATOM 735 C C . VAL A 1 93 ? -7.843 2.421 12.012 1.00 97.56 93 VAL A C 1
ATOM 737 O O . VAL A 1 93 ? -8.150 1.327 12.475 1.00 97.56 93 VAL A O 1
ATOM 740 N N . SER A 1 94 ? -7.559 2.626 10.727 1.00 97.69 94 SER A N 1
ATOM 741 C CA . SER A 1 94 ? -7.468 1.562 9.724 1.00 97.69 94 SER A CA 1
ATOM 742 C C . SER A 1 94 ? -6.063 1.504 9.125 1.00 97.69 94 SER A C 1
ATOM 744 O O . SER A 1 94 ? -5.502 2.535 8.741 1.00 97.69 94 SER A O 1
ATOM 746 N N . VAL A 1 95 ? -5.522 0.305 8.935 1.00 97.44 95 VAL A N 1
ATOM 747 C CA . VAL A 1 95 ? -4.395 0.069 8.028 1.00 97.44 95 VAL A CA 1
ATOM 748 C C . VAL A 1 95 ? -4.969 -0.224 6.655 1.00 97.44 95 VAL A C 1
ATOM 750 O O . VAL A 1 95 ? -5.553 -1.261 6.380 1.00 97.44 95 VAL A O 1
ATOM 753 N N . THR A 1 96 ? -4.832 0.764 5.791 1.00 97.00 96 THR A N 1
ATOM 754 C CA . THR A 1 96 ? -5.548 0.845 4.517 1.00 97.00 96 THR A CA 1
ATOM 755 C C . THR A 1 96 ? -4.794 0.265 3.333 1.00 97.00 96 THR A C 1
ATOM 757 O O . THR A 1 96 ? -5.402 -0.033 2.303 1.00 97.00 96 THR A O 1
ATOM 760 N N . SER A 1 97 ? -3.472 0.168 3.440 1.00 97.56 97 SER A N 1
ATOM 761 C CA . SER A 1 97 ? -2.634 -0.379 2.384 1.00 97.56 97 SER A CA 1
ATOM 762 C C . SER A 1 97 ? -1.263 -0.791 2.885 1.00 97.56 97 SER A C 1
ATOM 764 O O . SER A 1 97 ? -0.732 -0.204 3.828 1.00 97.56 97 SER A O 1
ATOM 766 N N . VAL A 1 98 ? -0.690 -1.775 2.199 1.00 98.06 98 VAL A N 1
ATOM 767 C CA . VAL A 1 98 ? 0.715 -2.166 2.295 1.00 98.06 98 VAL A CA 1
ATOM 768 C C . VAL A 1 98 ? 1.248 -2.294 0.871 1.00 98.06 98 VAL A C 1
ATOM 770 O O . VAL A 1 98 ? 0.687 -3.028 0.054 1.00 98.06 98 VAL A O 1
ATOM 773 N N . LEU A 1 99 ? 2.295 -1.538 0.553 1.00 98.00 99 LEU A N 1
ATOM 774 C CA . LEU A 1 99 ? 3.027 -1.625 -0.706 1.00 98.00 99 LEU A CA 1
ATOM 775 C C . LEU A 1 99 ? 4.370 -2.296 -0.448 1.00 98.00 99 LEU A C 1
ATOM 777 O O . LEU A 1 99 ? 5.236 -1.701 0.184 1.00 98.00 99 LEU A O 1
ATOM 781 N N . ASN A 1 100 ? 4.548 -3.491 -0.995 1.00 98.38 100 ASN A N 1
ATOM 782 C CA . ASN A 1 100 ? 5.817 -4.203 -0.994 1.00 98.38 100 ASN A CA 1
ATOM 783 C C . ASN A 1 100 ? 6.553 -3.915 -2.298 1.00 98.38 100 ASN A C 1
ATOM 785 O O . ASN A 1 100 ? 5.972 -4.054 -3.381 1.00 98.38 100 ASN A O 1
ATOM 789 N N . ARG A 1 101 ? 7.831 -3.559 -2.204 1.00 98.38 101 ARG A N 1
ATOM 790 C CA . ARG A 1 101 ? 8.716 -3.386 -3.356 1.00 98.38 101 ARG A CA 1
ATOM 791 C C . ARG A 1 101 ? 9.794 -4.451 -3.318 1.00 98.38 101 ARG A C 1
ATOM 793 O O . ARG A 1 101 ? 10.402 -4.677 -2.278 1.00 98.38 101 ARG A O 1
ATOM 800 N N . TYR A 1 102 ? 10.029 -5.068 -4.463 1.00 98.44 102 TYR A N 1
ATOM 801 C CA . TYR A 1 102 ? 11.027 -6.102 -4.661 1.00 98.44 102 TYR A CA 1
ATOM 802 C C . TYR A 1 102 ? 11.984 -5.681 -5.770 1.00 98.44 102 TYR A C 1
ATOM 804 O O . TYR A 1 102 ? 11.564 -5.090 -6.775 1.00 98.44 102 TYR A O 1
ATOM 812 N N . ASP A 1 103 ? 13.258 -6.008 -5.601 1.00 97.44 103 ASP A N 1
ATOM 813 C CA . ASP A 1 103 ? 14.255 -5.830 -6.651 1.00 97.44 103 ASP A CA 1
ATOM 814 C C . ASP A 1 103 ? 14.070 -6.847 -7.798 1.00 97.44 103 ASP A C 1
ATOM 816 O O . ASP A 1 103 ? 13.163 -7.686 -7.812 1.00 97.44 103 ASP A O 1
ATOM 820 N N . LYS A 1 104 ? 14.947 -6.758 -8.800 1.00 96.56 104 LYS A N 1
ATOM 821 C CA . LYS A 1 104 ? 14.987 -7.659 -9.963 1.00 96.56 104 LYS A CA 1
ATOM 822 C C . LYS A 1 104 ? 15.245 -9.132 -9.608 1.00 96.56 104 LYS A C 1
ATOM 824 O O . LYS A 1 104 ? 14.940 -9.998 -10.427 1.00 96.56 104 LYS A O 1
ATOM 829 N N . ASP A 1 105 ? 15.838 -9.390 -8.445 1.00 96.81 105 ASP A N 1
ATOM 830 C CA . ASP A 1 105 ? 16.200 -10.716 -7.943 1.00 96.81 105 ASP A CA 1
ATOM 831 C C . ASP A 1 105 ? 15.109 -11.250 -6.990 1.00 96.81 105 ASP A C 1
ATOM 833 O O . ASP A 1 105 ? 15.236 -12.332 -6.421 1.00 96.81 105 ASP A O 1
ATOM 837 N N . ASN A 1 106 ? 13.986 -10.522 -6.896 1.00 95.12 106 ASN A N 1
ATOM 838 C CA . ASN A 1 106 ? 12.814 -10.819 -6.083 1.00 95.12 106 ASN A CA 1
ATOM 839 C C . ASN A 1 106 ? 13.091 -10.788 -4.568 1.00 95.12 106 ASN A C 1
ATOM 841 O O . ASN A 1 106 ? 12.357 -11.408 -3.795 1.00 95.12 106 ASN A O 1
ATOM 845 N N . ASN A 1 107 ? 14.101 -10.028 -4.137 1.00 97.50 107 ASN A N 1
ATOM 846 C CA . ASN A 1 107 ? 14.305 -9.708 -2.727 1.00 97.50 107 ASN A CA 1
ATOM 847 C C . ASN A 1 107 ? 13.397 -8.544 -2.341 1.00 97.50 107 ASN A C 1
ATOM 849 O O . ASN A 1 107 ? 13.305 -7.558 -3.077 1.00 97.50 107 ASN A O 1
ATOM 853 N N . LEU A 1 108 ? 12.724 -8.646 -1.195 1.00 97.69 108 LEU A N 1
ATOM 854 C CA . LEU A 1 108 ? 11.958 -7.536 -0.638 1.00 97.69 108 LEU A CA 1
ATOM 855 C C . LEU A 1 108 ? 12.934 -6.423 -0.233 1.00 97.69 108 LEU A C 1
ATOM 857 O O . LEU A 1 108 ? 13.854 -6.675 0.535 1.00 97.69 108 LEU A O 1
ATOM 861 N N . VAL A 1 109 ? 12.739 -5.211 -0.756 1.00 97.88 109 VAL A N 1
ATOM 862 C CA . VAL A 1 109 ? 13.611 -4.053 -0.479 1.00 97.88 109 VAL A CA 1
ATOM 863 C C . VAL A 1 109 ? 12.945 -3.016 0.414 1.00 97.88 109 VAL A C 1
ATOM 865 O O . VAL A 1 109 ? 13.620 -2.317 1.166 1.00 97.88 109 VAL A O 1
ATOM 868 N N . SER A 1 110 ? 11.619 -2.885 0.335 1.00 98.00 110 SER A N 1
ATOM 869 C CA . SER A 1 110 ? 10.884 -1.974 1.206 1.00 98.00 110 SER A CA 1
ATOM 870 C C . SER A 1 110 ? 9.409 -2.323 1.338 1.00 98.00 110 SER A C 1
ATOM 872 O O . SER A 1 110 ? 8.806 -2.949 0.458 1.00 98.00 110 SER A O 1
ATOM 874 N N . GLN A 1 111 ? 8.825 -1.871 2.447 1.00 98.12 111 GLN A N 1
ATOM 875 C CA . GLN A 1 111 ? 7.389 -1.896 2.694 1.00 98.12 111 GLN A CA 1
ATOM 876 C C . GLN A 1 111 ? 6.900 -0.499 3.088 1.00 98.12 111 GLN A C 1
ATOM 878 O O . GLN A 1 111 ? 7.449 0.125 3.994 1.00 98.12 111 GLN A O 1
ATOM 883 N N . THR A 1 112 ? 5.842 -0.016 2.437 1.00 97.94 112 THR A N 1
ATOM 884 C CA . THR A 1 112 ? 5.147 1.227 2.806 1.00 97.94 112 THR A CA 1
ATOM 885 C C . THR A 1 112 ? 3.762 0.898 3.347 1.00 97.94 112 THR A C 1
ATOM 887 O O . THR A 1 112 ? 2.947 0.301 2.642 1.00 97.94 112 THR A O 1
ATOM 890 N N . VAL A 1 113 ? 3.460 1.340 4.565 1.00 98.12 113 VAL A N 1
ATOM 891 C CA . VAL A 1 113 ? 2.182 1.116 5.251 1.00 98.12 113 VAL A CA 1
ATOM 892 C C . VAL A 1 113 ? 1.361 2.399 5.262 1.00 98.12 113 VAL A C 1
ATOM 894 O O . VAL A 1 113 ? 1.811 3.432 5.754 1.00 98.12 113 VAL A O 1
ATOM 897 N N . GLY A 1 114 ? 0.142 2.347 4.729 1.00 97.50 114 GLY A N 1
ATOM 898 C CA . GLY A 1 114 ? -0.810 3.453 4.753 1.00 97.50 114 GLY A CA 1
ATOM 899 C C . GLY A 1 114 ? -1.764 3.351 5.941 1.00 97.50 114 GLY A C 1
ATOM 900 O O . GLY A 1 114 ? -2.650 2.496 5.947 1.00 97.50 114 GLY A O 1
ATOM 901 N N . ILE A 1 115 ? -1.663 4.274 6.894 1.00 97.56 115 ILE A N 1
ATOM 902 C CA . ILE A 1 115 ? -2.471 4.296 8.122 1.00 97.56 115 ILE A CA 1
ATOM 903 C C . ILE A 1 115 ? -3.454 5.460 8.044 1.00 97.56 115 ILE A C 1
ATOM 905 O O . ILE A 1 115 ? -3.061 6.608 7.826 1.00 97.56 115 ILE A O 1
ATOM 909 N N . ARG A 1 116 ? -4.743 5.182 8.214 1.00 97.00 116 ARG A N 1
ATOM 910 C CA . ARG A 1 116 ? -5.811 6.179 8.180 1.00 97.00 116 ARG A CA 1
ATOM 911 C C . ARG A 1 116 ? -6.429 6.320 9.561 1.00 97.00 116 ARG A C 1
ATOM 913 O O . ARG A 1 116 ? -6.957 5.362 10.108 1.00 97.00 116 ARG A O 1
ATOM 920 N N . ASN A 1 117 ? -6.406 7.536 10.087 1.00 96.94 117 ASN A N 1
ATOM 921 C CA . ASN A 1 117 ? -7.248 7.922 11.206 1.00 96.94 117 ASN A CA 1
ATOM 922 C C . ASN A 1 117 ? -8.643 8.225 10.638 1.00 96.94 117 ASN A C 1
ATOM 924 O O . ASN A 1 117 ? -8.836 9.230 9.951 1.00 96.94 117 ASN A O 1
ATOM 928 N N . GLU A 1 118 ? -9.603 7.340 10.879 1.00 95.94 118 GLU A N 1
ATOM 929 C CA . GLU A 1 118 ? -10.966 7.457 10.358 1.00 95.94 118 GLU A CA 1
ATOM 930 C C . GLU A 1 118 ? -11.763 8.563 11.053 1.00 95.94 118 GLU A C 1
ATOM 932 O O . GLU A 1 118 ? -12.641 9.156 10.428 1.00 95.94 118 GLU A O 1
ATOM 937 N N . THR A 1 119 ? -11.417 8.899 12.300 1.00 95.69 119 THR A N 1
ATOM 938 C CA . THR A 1 119 ? -12.037 9.996 13.058 1.00 95.69 119 THR A CA 1
ATOM 939 C C . THR A 1 119 ? -11.749 11.358 12.424 1.00 95.69 119 THR A C 1
ATOM 941 O O . THR A 1 119 ? -12.631 12.2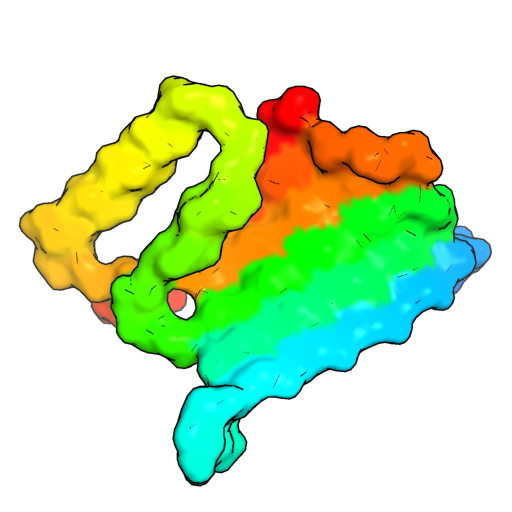05 12.316 1.00 95.69 119 THR A O 1
ATOM 944 N N . THR A 1 120 ? -10.512 11.579 11.975 1.00 95.25 120 THR A N 1
ATOM 945 C CA . THR A 1 120 ? -10.067 12.855 11.379 1.00 95.25 120 THR A CA 1
ATOM 946 C C . THR A 1 120 ? -10.030 12.832 9.852 1.00 95.25 120 THR A C 1
ATOM 948 O O . THR A 1 120 ? -9.850 13.871 9.219 1.00 95.25 120 THR A O 1
ATOM 951 N N . GLY A 1 121 ? -10.130 11.648 9.245 1.00 93.19 121 GLY A N 1
ATOM 952 C CA . GLY A 1 121 ? -9.936 11.422 7.813 1.00 93.19 121 GLY A CA 1
ATOM 953 C C . GLY A 1 121 ? -8.486 11.569 7.334 1.00 93.19 121 GLY A C 1
ATOM 954 O O . GLY A 1 121 ? -8.232 11.441 6.132 1.00 93.19 121 GLY A O 1
ATOM 955 N N . LYS A 1 122 ? -7.530 11.838 8.234 1.00 94.62 122 LYS A N 1
ATOM 956 C CA . LYS A 1 122 ? -6.115 12.008 7.884 1.00 94.62 122 LYS A CA 1
ATOM 957 C C . LYS A 1 122 ? -5.450 10.659 7.644 1.00 94.62 122 LYS A C 1
ATOM 959 O O . LYS A 1 122 ? -5.667 9.699 8.381 1.00 94.62 122 LYS A O 1
ATOM 964 N N . LYS A 1 123 ? -4.594 10.614 6.625 1.00 94.88 123 LYS A N 1
ATOM 965 C CA . LYS A 1 123 ? -3.793 9.442 6.278 1.00 94.88 123 LYS A CA 1
ATOM 966 C C . LYS A 1 123 ? -2.309 9.769 6.367 1.00 94.88 123 LYS A C 1
ATOM 968 O O . LYS A 1 123 ? -1.877 10.783 5.820 1.00 94.88 123 LYS A O 1
ATOM 973 N N . VAL A 1 124 ? -1.556 8.895 7.017 1.00 96.25 124 VAL A N 1
ATOM 974 C CA . VAL A 1 124 ? -0.097 8.950 7.130 1.00 96.25 124 VAL A CA 1
ATOM 975 C C . VAL A 1 124 ? 0.513 7.683 6.539 1.00 96.25 124 VAL A C 1
ATOM 977 O O . VAL A 1 124 ? -0.178 6.681 6.346 1.00 96.25 124 VAL A O 1
ATOM 980 N N . TYR A 1 125 ? 1.802 7.751 6.222 1.00 97.19 125 TYR A N 1
ATOM 981 C CA . TYR A 1 125 ? 2.562 6.624 5.696 1.00 97.19 125 TYR A CA 1
ATOM 982 C C . TYR A 1 125 ? 3.741 6.324 6.616 1.00 97.19 125 TYR A C 1
ATOM 984 O O . TYR A 1 125 ? 4.283 7.234 7.257 1.00 97.19 125 TYR A O 1
ATOM 992 N N . ARG A 1 126 ? 4.102 5.047 6.697 1.00 97.62 126 ARG A N 1
ATOM 993 C CA . ARG A 1 126 ? 5.329 4.566 7.331 1.00 97.62 126 ARG A CA 1
ATOM 994 C C . ARG A 1 126 ? 6.088 3.737 6.317 1.00 97.62 126 ARG A C 1
ATOM 996 O O . ARG A 1 126 ? 5.507 2.833 5.725 1.00 97.62 126 ARG A O 1
ATOM 1003 N N . ASP A 1 127 ? 7.344 4.091 6.105 1.00 97.44 127 ASP A N 1
ATOM 1004 C CA . ASP A 1 127 ? 8.222 3.455 5.135 1.00 97.44 127 ASP A CA 1
ATOM 1005 C C . ASP A 1 127 ? 9.304 2.683 5.881 1.00 97.44 127 ASP A C 1
ATOM 1007 O O . ASP A 1 127 ? 9.961 3.229 6.768 1.00 97.44 127 ASP A O 1
ATOM 1011 N N . PHE A 1 128 ? 9.491 1.425 5.501 1.00 97.44 128 PHE A N 1
ATOM 1012 C CA . PHE A 1 128 ? 10.479 0.524 6.075 1.00 97.44 128 PHE A CA 1
ATOM 1013 C C . PHE A 1 128 ? 11.392 0.016 4.965 1.00 97.44 128 PHE A C 1
ATOM 1015 O O . PHE A 1 128 ? 10.910 -0.408 3.913 1.00 97.44 128 PHE A O 1
ATOM 1022 N N . THR A 1 129 ? 12.700 0.069 5.199 1.00 95.75 129 THR A N 1
ATOM 1023 C CA . THR A 1 129 ? 13.704 -0.568 4.332 1.00 95.75 129 THR A CA 1
ATOM 1024 C C . THR A 1 129 ? 14.061 -1.919 4.937 1.00 95.75 129 THR A C 1
ATOM 1026 O O . THR A 1 129 ? 14.147 -2.017 6.161 1.00 95.75 129 THR A O 1
ATOM 1029 N N . ILE A 1 130 ? 14.229 -2.933 4.090 1.00 93.12 130 ILE A N 1
ATOM 1030 C CA . ILE A 1 130 ? 14.590 -4.297 4.500 1.00 93.12 130 ILE A CA 1
ATOM 1031 C C . ILE A 1 130 ? 16.100 -4.502 4.398 1.00 93.12 130 ILE A C 1
ATOM 1033 O O . ILE A 1 130 ? 16.696 -3.987 3.423 1.00 93.12 130 ILE A O 1
#

Organism: NCBI:txid1624

Radius of gyration: 15.43 Å; chains: 1; bounding box: 39×25×46 Å

pLDDT: mean 95.39, std 4.44, range [64.5, 98.44]

Foldseek 3Di:
DPVPVVVVVVVVVVVLVVVVWDKDKDKDFACDDPDPDTQKIWIWMATNQKIKIKIFGPDWLAPPCLVVDPADPVLSVVVVVVVVVCVVVVWRKHFTMKMWIADNVRHTAKIKIWMARPVVRDIDIDIDGD

Secondary structure (DSSP, 8-state):
--HHHHHHHHHHHHHHHHTT--EEEEEEEE--TT-SS-SEEEEEEEETTEEEEEEEE-STT--GGGGG--S-HHHHHHHHHHHHHHHHTT--EEEEEEEEEE-TT--EEEEEEEEEETTT--EEEEEEE-